Protein AF-A0A2H5QY49-F1 (afdb_monomer_lite)

pLDDT: mean 92.22, std 9.84, range [54.66, 98.81]

Foldseek 3Di:
DDDDDDWPDKDFQFAPDDADFDKAADDPVNVVDDPDDDDDDDDDDDDPPDPDPCVPPVVVVSVVQNPVCRVVQLQQFDWDADPVRGIITGSPRVGDMDIDD

Organism: Citrus unshiu (NCBI:txid55188)

Sequence (101 aa):
MSMRIQIKQSCFVKPAEDTPKKSLWISDLDLLVERTHFPTVYFYKPNNNDVSSNFFEAQVLKEALSKALVLFYPVAGRLGINENGRIEIQCNGEGVLFVEA

Structure (mmCIF, N/CA/C/O backbone):
data_AF-A0A2H5QY49-F1
#
_entry.id   AF-A0A2H5QY49-F1
#
loop_
_atom_site.group_PDB
_atom_site.id
_atom_site.type_symbol
_atom_site.label_atom_id
_atom_site.label_alt_id
_atom_site.label_comp_id
_atom_site.label_asym_id
_atom_site.label_entity_id
_atom_site.label_seq_id
_atom_site.pdbx_PDB_ins_code
_atom_site.Cartn_x
_atom_site.Cartn_y
_atom_site.Cartn_z
_atom_site.occupancy
_atom_site.B_iso_or_equiv
_atom_site.auth_seq_id
_atom_site.auth_comp_id
_atom_site.auth_asym_id
_atom_site.auth_atom_id
_atom_site.pdbx_PDB_model_num
ATOM 1 N N . MET A 1 1 ? -2.099 -10.134 -33.062 1.00 54.66 1 MET A N 1
ATOM 2 C CA . MET A 1 1 ? -0.853 -10.460 -32.333 1.00 54.66 1 MET A CA 1
ATOM 3 C C . MET A 1 1 ? -1.161 -10.409 -30.844 1.00 54.66 1 MET A C 1
ATOM 5 O O . MET A 1 1 ? -1.700 -9.402 -30.410 1.00 54.66 1 MET A O 1
ATOM 9 N N . SER A 1 2 ? -0.909 -11.477 -30.084 1.00 82.56 2 SER A N 1
ATOM 10 C CA . SER A 1 2 ? -1.099 -11.489 -28.624 1.00 82.56 2 SER A CA 1
ATOM 11 C C . SER A 1 2 ? 0.205 -11.106 -27.929 1.00 82.56 2 SER A C 1
ATOM 13 O O . SER A 1 2 ? 1.241 -11.714 -28.207 1.00 82.56 2 SER A O 1
ATOM 15 N N . MET A 1 3 ? 0.166 -10.134 -27.021 1.00 87.19 3 MET A N 1
ATOM 16 C CA . MET A 1 3 ? 1.316 -9.813 -26.175 1.00 87.19 3 MET A CA 1
ATOM 17 C C . MET A 1 3 ? 1.555 -10.959 -25.184 1.00 87.19 3 MET A C 1
ATOM 19 O O . MET A 1 3 ? 0.616 -11.420 -24.539 1.00 87.19 3 MET A O 1
ATOM 23 N N . ARG A 1 4 ? 2.798 -11.442 -25.080 1.00 93.44 4 ARG A N 1
ATOM 24 C CA . ARG A 1 4 ? 3.182 -12.494 -24.130 1.00 93.44 4 ARG A CA 1
ATOM 25 C C . ARG A 1 4 ? 3.860 -11.838 -22.928 1.00 93.44 4 ARG A C 1
ATOM 27 O O . ARG A 1 4 ? 4.949 -11.298 -23.074 1.00 93.44 4 ARG A O 1
ATOM 34 N N . ILE A 1 5 ? 3.209 -11.893 -21.770 1.00 94.62 5 ILE A N 1
ATOM 35 C CA . ILE A 1 5 ? 3.736 -11.423 -20.481 1.00 94.62 5 ILE A CA 1
ATOM 36 C C . ILE A 1 5 ? 4.025 -12.659 -19.626 1.00 94.62 5 ILE A C 1
ATOM 38 O O . ILE A 1 5 ? 3.199 -13.573 -19.591 1.00 94.62 5 ILE A O 1
ATOM 42 N N . GLN A 1 6 ? 5.175 -12.710 -18.954 1.00 96.06 6 GLN A N 1
ATOM 43 C CA . GLN A 1 6 ? 5.530 -13.801 -18.043 1.00 96.06 6 GLN A CA 1
ATOM 44 C C . GLN A 1 6 ? 5.808 -13.234 -16.659 1.00 96.06 6 GLN A C 1
ATOM 46 O O . GLN A 1 6 ? 6.716 -12.441 -16.500 1.00 96.06 6 GLN A O 1
ATOM 51 N N . ILE A 1 7 ? 5.050 -13.653 -15.649 1.00 97.00 7 ILE A N 1
ATOM 52 C CA . ILE A 1 7 ? 5.313 -13.226 -14.273 1.00 97.00 7 ILE A CA 1
ATOM 53 C C . ILE A 1 7 ? 6.593 -13.912 -13.787 1.00 97.00 7 ILE A C 1
ATOM 55 O O . ILE A 1 7 ? 6.673 -15.140 -13.794 1.00 97.00 7 ILE A O 1
ATOM 59 N N . LYS A 1 8 ? 7.572 -13.123 -13.340 1.00 95.94 8 LYS A N 1
ATOM 60 C CA . LYS A 1 8 ? 8.806 -13.617 -12.719 1.00 95.94 8 LYS A CA 1
ATOM 61 C C . LYS A 1 8 ? 8.607 -13.887 -11.234 1.00 95.94 8 LYS A C 1
ATOM 63 O O . LYS A 1 8 ? 9.006 -14.936 -10.737 1.00 95.94 8 LYS A O 1
ATOM 68 N N . GLN A 1 9 ? 7.987 -12.942 -10.524 1.00 96.69 9 GLN A N 1
ATOM 69 C CA . GLN A 1 9 ? 7.764 -13.034 -9.084 1.00 96.69 9 GLN A CA 1
ATOM 70 C C . GLN A 1 9 ? 6.534 -12.231 -8.651 1.00 96.69 9 GLN A C 1
ATOM 72 O O . GLN A 1 9 ? 6.267 -11.147 -9.164 1.00 96.69 9 GLN A O 1
ATOM 77 N N . SER A 1 10 ? 5.836 -12.726 -7.629 1.00 98.06 10 SER A N 1
ATOM 78 C CA . SER A 1 10 ? 4.837 -11.974 -6.866 1.00 98.06 10 SER A CA 1
ATOM 79 C C . SER A 1 10 ? 5.122 -12.078 -5.369 1.00 98.06 10 SER A C 1
ATOM 81 O O . SER A 1 10 ? 5.401 -13.172 -4.875 1.00 98.06 10 SER A O 1
ATOM 83 N N . CYS A 1 11 ? 5.025 -10.977 -4.631 1.00 97.81 11 CYS A N 1
ATOM 84 C CA . CYS A 1 11 ? 5.187 -10.976 -3.177 1.00 97.81 11 CYS A CA 1
ATOM 85 C C . CYS A 1 11 ? 4.360 -9.875 -2.510 1.00 97.81 11 CYS A C 1
ATOM 87 O O . CYS A 1 11 ? 4.020 -8.877 -3.143 1.00 97.81 11 CYS A O 1
ATOM 89 N N . PHE A 1 12 ? 4.086 -10.031 -1.214 1.00 98.38 12 PHE A N 1
ATOM 90 C CA . PHE A 1 12 ? 3.547 -8.944 -0.399 1.00 98.38 12 PHE A CA 1
ATOM 91 C C . PHE A 1 12 ? 4.683 -8.095 0.175 1.00 98.38 12 PHE A C 1
ATOM 93 O O . PHE A 1 12 ? 5.567 -8.619 0.853 1.00 98.38 12 PHE A O 1
ATOM 100 N N . VAL A 1 13 ? 4.646 -6.787 -0.079 1.00 98.75 13 VAL A N 1
ATOM 101 C CA . VAL A 1 13 ? 5.559 -5.799 0.508 1.00 98.75 13 VAL A CA 1
ATOM 102 C C . VAL A 1 13 ? 4.868 -5.160 1.705 1.00 98.75 13 VAL A C 1
ATOM 104 O O . VAL A 1 13 ? 3.816 -4.535 1.561 1.00 98.75 13 VAL A O 1
ATOM 107 N N . LYS A 1 14 ? 5.446 -5.341 2.892 1.00 98.69 14 LYS A N 1
ATOM 108 C CA . LYS A 1 14 ? 4.943 -4.781 4.153 1.00 98.69 14 LYS A CA 1
ATOM 109 C C . LYS A 1 14 ? 5.603 -3.429 4.458 1.00 98.69 14 LYS A C 1
ATOM 111 O O . LYS A 1 14 ? 6.658 -3.145 3.882 1.00 98.69 14 LYS A O 1
ATOM 116 N N . PRO A 1 15 ? 5.016 -2.600 5.342 1.00 98.81 15 PRO A N 1
ATOM 117 C CA . PRO A 1 15 ? 5.693 -1.417 5.868 1.00 98.81 15 PRO A CA 1
ATOM 118 C C . PRO A 1 15 ? 7.064 -1.772 6.457 1.00 98.81 15 PRO A C 1
ATOM 120 O O . PRO A 1 15 ? 7.223 -2.843 7.040 1.00 98.81 15 PRO A O 1
ATOM 123 N N . ALA A 1 16 ? 8.045 -0.885 6.284 1.00 98.62 16 ALA A N 1
ATOM 124 C CA . ALA A 1 16 ? 9.415 -1.105 6.758 1.00 98.62 16 ALA A CA 1
ATOM 125 C C . ALA A 1 16 ? 9.536 -1.062 8.291 1.00 98.62 16 ALA A C 1
ATOM 127 O O . ALA A 1 16 ? 10.481 -1.603 8.859 1.00 98.62 16 ALA A O 1
ATOM 128 N N . GLU A 1 17 ? 8.573 -0.419 8.946 1.00 98.44 17 GLU A N 1
ATOM 129 C CA . GLU A 1 17 ? 8.514 -0.198 10.387 1.00 98.44 17 GLU A CA 1
ATOM 130 C C . GLU A 1 17 ? 7.109 -0.524 10.905 1.00 98.44 17 GLU A C 1
ATOM 132 O O . GLU A 1 17 ? 6.148 -0.624 10.132 1.00 98.44 17 GLU A O 1
ATOM 137 N N . ASP A 1 18 ? 6.980 -0.671 12.224 1.00 97.69 18 ASP A N 1
ATOM 138 C CA . ASP A 1 18 ? 5.675 -0.829 12.857 1.00 97.69 18 ASP A CA 1
ATOM 139 C C . ASP A 1 18 ? 4.793 0.395 12.590 1.00 97.69 18 ASP A C 1
ATOM 141 O O . ASP A 1 18 ? 5.208 1.547 12.709 1.00 97.69 18 ASP A O 1
ATOM 145 N N . THR A 1 19 ? 3.536 0.134 12.242 1.00 98.25 19 THR A N 1
ATOM 146 C CA . THR A 1 19 ? 2.546 1.168 11.924 1.00 98.25 19 THR A CA 1
ATOM 147 C C . THR A 1 19 ? 1.364 1.102 12.891 1.00 98.25 19 THR A C 1
ATOM 149 O O . THR A 1 19 ? 1.123 0.053 13.500 1.00 98.25 19 THR A O 1
ATOM 152 N N . PRO A 1 20 ? 0.605 2.201 13.070 1.00 97.94 20 PRO A N 1
ATOM 153 C CA . PRO A 1 20 ? -0.544 2.218 13.969 1.00 97.94 20 PRO A CA 1
ATOM 154 C C . PRO A 1 20 ? -1.573 1.133 13.625 1.00 97.94 20 PRO A C 1
ATOM 156 O O . PRO A 1 20 ? -2.220 1.181 12.577 1.00 97.94 20 PRO A O 1
ATOM 159 N N . LYS A 1 21 ? -1.767 0.187 14.549 1.00 96.44 21 LYS A N 1
ATOM 160 C CA . LYS A 1 21 ? -2.768 -0.878 14.432 1.00 96.44 21 LYS A CA 1
ATOM 161 C C . LYS A 1 21 ? -4.119 -0.373 14.917 1.00 96.44 21 LYS A C 1
ATOM 163 O O . LYS A 1 21 ? -4.370 -0.314 16.118 1.00 96.44 21 LYS A O 1
ATOM 168 N N . LYS A 1 22 ? -4.968 0.035 13.979 1.00 96.38 22 LYS A N 1
ATOM 169 C CA . LYS A 1 22 ? -6.317 0.545 14.253 1.00 96.38 22 LYS A CA 1
ATOM 170 C C . LYS A 1 22 ? -7.243 0.323 13.067 1.00 96.38 22 LYS A C 1
ATOM 172 O O . LYS A 1 22 ? -6.781 0.155 11.941 1.00 96.38 22 LYS A O 1
ATOM 177 N N . SER A 1 23 ? -8.539 0.408 13.319 1.00 96.75 23 SER A N 1
ATOM 178 C CA . SER A 1 23 ? -9.520 0.569 12.255 1.00 96.75 23 SER A CA 1
ATOM 179 C C . SER A 1 23 ? -9.706 2.051 11.940 1.00 96.75 23 SER A C 1
ATOM 181 O O . SER A 1 23 ? -9.896 2.874 12.838 1.00 96.75 23 SER A O 1
ATOM 183 N N . LEU A 1 24 ? -9.620 2.406 10.662 1.00 96.75 24 LEU A N 1
ATOM 184 C CA . LEU A 1 24 ? -9.963 3.732 10.170 1.00 96.75 24 LEU A CA 1
ATOM 185 C C . LEU A 1 24 ? -11.409 3.746 9.699 1.00 96.75 24 LEU A C 1
ATOM 187 O O . LEU A 1 24 ? -11.804 2.984 8.813 1.00 96.75 24 LEU A O 1
ATOM 191 N N . TRP A 1 25 ? -12.174 4.658 10.286 1.00 95.44 25 TRP A N 1
ATOM 192 C CA . TRP A 1 25 ? -13.530 4.943 9.860 1.00 95.44 25 TRP A CA 1
ATOM 193 C C . TRP A 1 25 ? -13.523 5.574 8.466 1.00 95.44 25 TRP A C 1
ATOM 195 O O . TRP A 1 25 ? -12.778 6.518 8.208 1.00 95.44 25 TRP A O 1
ATOM 205 N N . ILE A 1 26 ? -14.363 5.045 7.582 1.00 93.88 26 ILE A N 1
ATOM 206 C CA . ILE A 1 26 ? -14.542 5.538 6.217 1.00 93.88 26 ILE A CA 1
ATOM 207 C C . ILE A 1 26 ? -15.681 6.556 6.219 1.00 93.88 26 ILE A C 1
ATOM 209 O O . ILE A 1 26 ? -16.765 6.257 6.732 1.00 93.88 26 ILE A O 1
ATOM 213 N N . SER A 1 27 ? -15.451 7.743 5.653 1.00 93.94 27 SER A N 1
ATOM 214 C CA . SER A 1 27 ? -16.460 8.804 5.594 1.00 93.94 27 SER A CA 1
ATOM 215 C C . SER A 1 27 ? -17.560 8.514 4.579 1.00 93.94 27 SER A C 1
ATOM 217 O O . SER A 1 27 ? -17.425 7.635 3.733 1.00 93.94 27 SER A O 1
ATOM 219 N N . ASP A 1 28 ? -18.683 9.231 4.655 1.00 93.50 28 ASP A N 1
ATOM 220 C CA . ASP A 1 28 ? -19.748 9.049 3.663 1.00 93.50 28 ASP A CA 1
ATOM 221 C C . ASP A 1 28 ? -19.265 9.406 2.250 1.00 93.50 28 ASP A C 1
ATOM 223 O O . ASP A 1 28 ? -19.640 8.719 1.307 1.00 93.50 28 ASP A O 1
ATOM 227 N N . LEU A 1 29 ? -18.368 10.394 2.105 1.00 94.12 29 LEU A N 1
ATOM 228 C CA . LEU A 1 29 ? -17.757 10.744 0.815 1.00 94.12 29 LEU A CA 1
ATOM 229 C C . LEU A 1 29 ? -16.913 9.602 0.245 1.00 94.12 29 LEU A C 1
ATOM 231 O O . LEU A 1 29 ? -16.992 9.321 -0.948 1.00 94.12 29 LEU A O 1
ATOM 235 N N . ASP A 1 30 ? -16.155 8.913 1.093 1.00 92.06 30 ASP A N 1
ATOM 236 C CA . ASP A 1 30 ? -15.360 7.758 0.675 1.00 92.06 30 ASP A CA 1
ATOM 237 C C . ASP A 1 30 ? -16.254 6.580 0.233 1.00 92.06 30 ASP A C 1
ATOM 239 O O . ASP A 1 30 ? -15.869 5.799 -0.635 1.00 92.06 30 ASP A O 1
ATOM 243 N N . LEU A 1 31 ? -17.469 6.457 0.791 1.00 90.19 31 LEU A N 1
ATOM 244 C CA . LEU A 1 31 ? -18.450 5.427 0.416 1.00 90.19 31 LEU A CA 1
ATOM 245 C C . LEU A 1 31 ? -19.235 5.742 -0.866 1.00 90.19 31 LEU A C 1
ATOM 247 O O . LEU A 1 31 ? -19.889 4.837 -1.390 1.00 90.19 31 LEU A O 1
ATOM 251 N N . LEU A 1 32 ? -19.203 6.988 -1.353 1.00 91.44 32 LEU A N 1
ATOM 252 C CA . LEU A 1 32 ? -19.840 7.371 -2.620 1.00 91.44 32 LEU A CA 1
ATOM 253 C C . LEU A 1 32 ? -19.071 6.849 -3.836 1.00 91.44 32 LEU A C 1
ATOM 255 O O . LEU A 1 32 ? -19.654 6.680 -4.906 1.00 91.44 32 LEU A O 1
ATOM 259 N N . VAL A 1 33 ? -17.766 6.627 -3.683 1.00 85.50 33 VAL A N 1
ATOM 260 C CA . VAL A 1 33 ? -16.908 6.125 -4.755 1.00 85.50 33 VAL A CA 1
ATOM 261 C C . VAL A 1 33 ? -17.161 4.630 -4.960 1.00 85.50 33 VAL A C 1
ATOM 263 O O . VAL A 1 33 ? -17.473 3.887 -4.025 1.00 85.50 33 VAL A O 1
ATOM 266 N N . GLU A 1 34 ? -17.036 4.173 -6.206 1.00 83.19 34 GLU A N 1
ATOM 267 C CA . GLU A 1 34 ? -17.181 2.761 -6.539 1.00 83.19 34 GLU A CA 1
ATOM 268 C C . GLU A 1 34 ? -16.180 1.905 -5.748 1.00 83.19 34 GLU A C 1
ATOM 270 O O . GLU A 1 34 ? -14.991 2.213 -5.663 1.00 83.19 34 GLU A O 1
ATOM 275 N N . ARG A 1 35 ? -16.669 0.804 -5.165 1.00 82.69 35 ARG A N 1
ATOM 276 C CA . ARG A 1 35 ? -15.892 -0.103 -4.303 1.00 82.69 35 ARG A CA 1
ATOM 277 C C . ARG A 1 35 ? -15.019 -1.049 -5.129 1.00 82.69 35 ARG A C 1
ATOM 279 O O . ARG A 1 35 ? -15.125 -2.267 -5.013 1.00 82.69 35 ARG A O 1
ATOM 286 N N . THR A 1 36 ? -14.192 -0.485 -5.995 1.00 85.81 36 THR A N 1
ATOM 287 C CA . THR A 1 36 ? -13.330 -1.215 -6.922 1.00 85.81 36 THR A CA 1
ATOM 288 C C . THR A 1 36 ? -11.914 -0.653 -6.906 1.00 85.81 36 THR A C 1
ATOM 290 O O . THR A 1 36 ? -11.645 0.415 -6.357 1.00 85.81 36 THR A O 1
ATOM 293 N N . HIS A 1 37 ? -10.982 -1.393 -7.495 1.00 87.81 37 HIS A N 1
ATOM 294 C CA . HIS A 1 37 ? -9.638 -0.892 -7.732 1.00 87.81 37 HIS A CA 1
ATOM 295 C C . HIS A 1 37 ? -9.633 -0.021 -8.993 1.00 87.81 37 HIS A C 1
ATOM 297 O O . HIS A 1 37 ? -10.227 -0.408 -9.996 1.00 87.81 37 HIS A O 1
ATOM 303 N N . PHE A 1 38 ? -8.947 1.124 -8.968 1.00 88.75 38 PHE A N 1
ATOM 304 C CA . PHE A 1 38 ? -8.798 2.002 -10.134 1.00 88.75 38 PHE A CA 1
ATOM 305 C C . PHE A 1 38 ? -7.529 1.629 -10.918 1.00 88.75 38 PHE A C 1
ATOM 307 O O . PHE A 1 38 ? -6.429 1.998 -10.497 1.00 88.75 38 PHE A O 1
ATOM 314 N N . PRO A 1 39 ? -7.629 0.894 -12.043 1.00 92.56 39 PRO A N 1
ATOM 315 C CA . PRO A 1 39 ? -6.450 0.456 -12.777 1.00 92.56 39 PRO A CA 1
ATOM 316 C C . PRO A 1 39 ? -5.787 1.638 -13.493 1.00 92.56 39 PRO A C 1
ATOM 318 O O . PRO A 1 39 ? -6.426 2.342 -14.271 1.00 92.56 39 PRO A O 1
ATOM 321 N N . THR A 1 40 ? -4.487 1.834 -13.266 1.00 95.69 40 THR A N 1
ATOM 322 C CA . THR A 1 40 ? -3.673 2.849 -13.958 1.00 95.69 40 THR A CA 1
ATOM 323 C C . THR A 1 40 ? -2.394 2.211 -14.494 1.00 95.69 40 THR A C 1
ATOM 325 O O . THR A 1 40 ? -1.805 1.356 -13.834 1.00 95.69 40 THR A O 1
ATOM 328 N N . VAL A 1 41 ? -1.959 2.618 -15.691 1.00 96.00 41 VAL A N 1
ATOM 329 C CA . VAL A 1 41 ? -0.746 2.103 -16.346 1.00 96.00 41 VAL A CA 1
ATOM 330 C C . VAL A 1 41 ? 0.177 3.264 -16.699 1.00 96.00 41 VAL A C 1
ATOM 332 O O . VAL A 1 41 ? -0.243 4.219 -17.350 1.00 96.00 41 VAL A O 1
ATOM 335 N N . TYR A 1 42 ? 1.443 3.158 -16.297 1.00 96.62 42 TYR A N 1
ATOM 336 C CA . TYR A 1 42 ? 2.491 4.134 -16.590 1.00 96.62 42 TYR A CA 1
ATOM 337 C C . TYR A 1 42 ? 3.539 3.511 -17.519 1.00 96.62 42 TYR A C 1
ATOM 339 O O . TYR A 1 42 ? 4.021 2.409 -17.261 1.00 96.62 42 TYR A O 1
ATOM 347 N N . PHE A 1 43 ? 3.905 4.220 -18.591 1.00 95.19 43 PHE A N 1
ATOM 348 C CA . PHE A 1 43 ? 4.919 3.783 -19.554 1.00 95.19 43 PHE A CA 1
ATOM 349 C C . PHE A 1 43 ? 6.170 4.651 -19.446 1.00 95.19 43 PHE A C 1
ATOM 351 O O . PHE A 1 43 ? 6.087 5.878 -19.486 1.00 95.19 43 PHE A O 1
ATOM 358 N N . TYR A 1 44 ? 7.333 4.008 -19.377 1.00 91.19 44 TYR A N 1
ATOM 359 C CA . TYR A 1 44 ? 8.627 4.671 -19.265 1.00 91.19 44 TYR A CA 1
ATOM 360 C C . TYR A 1 44 ? 9.548 4.202 -20.385 1.00 91.19 44 TYR A C 1
ATOM 362 O O . TYR A 1 44 ? 9.572 3.020 -20.728 1.00 91.19 44 TYR A O 1
ATOM 370 N N . LYS A 1 45 ? 10.314 5.131 -20.961 1.00 89.88 45 LYS A N 1
ATOM 371 C CA . LYS A 1 45 ? 11.373 4.802 -21.919 1.00 89.88 45 LYS A CA 1
ATOM 372 C C . LYS A 1 45 ? 12.687 4.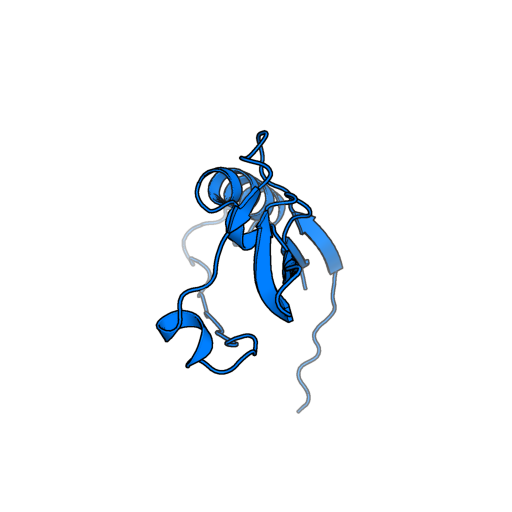586 -21.160 1.00 89.88 45 LYS A C 1
ATOM 374 O O . LYS A 1 45 ? 12.950 5.352 -20.231 1.00 89.88 45 LYS A O 1
ATOM 379 N N . PRO A 1 46 ? 13.507 3.594 -21.542 1.00 83.31 46 PRO A N 1
ATOM 380 C CA . PRO A 1 46 ? 14.850 3.459 -20.992 1.00 83.31 46 PRO A CA 1
ATOM 381 C C . PRO A 1 46 ? 15.684 4.699 -21.329 1.00 83.31 46 PRO A C 1
ATOM 383 O O . PRO A 1 46 ? 15.485 5.336 -22.368 1.00 83.31 46 PRO A O 1
ATOM 386 N N . ASN A 1 47 ? 16.605 5.062 -20.437 1.00 77.44 47 ASN A N 1
ATOM 387 C CA . ASN A 1 47 ? 17.520 6.167 -20.684 1.00 77.44 47 ASN A CA 1
ATOM 388 C C . ASN A 1 47 ? 18.652 5.685 -21.603 1.00 77.44 47 ASN A C 1
ATOM 390 O O . ASN A 1 47 ? 19.446 4.838 -21.211 1.00 77.44 47 ASN A O 1
ATOM 394 N N . ASN A 1 48 ? 18.733 6.221 -22.822 1.00 67.69 48 ASN A N 1
ATOM 395 C CA . ASN A 1 48 ? 19.683 5.761 -23.847 1.00 67.69 48 ASN A CA 1
ATOM 396 C C . ASN A 1 48 ? 21.160 6.036 -23.507 1.00 67.69 48 ASN A C 1
ATOM 398 O O . ASN A 1 48 ? 22.043 5.497 -24.168 1.00 67.69 48 ASN A O 1
ATOM 402 N N . ASN A 1 49 ? 21.424 6.886 -22.511 1.00 65.69 49 ASN A N 1
ATOM 403 C CA . ASN A 1 49 ? 22.772 7.334 -22.155 1.00 65.69 49 ASN A CA 1
ATOM 404 C C . ASN A 1 49 ? 23.332 6.646 -20.905 1.00 65.69 49 ASN A C 1
ATOM 406 O O . ASN A 1 49 ? 24.458 6.944 -20.512 1.00 65.69 49 ASN A O 1
ATOM 410 N N . ASP A 1 50 ? 22.557 5.768 -20.268 1.00 58.81 50 ASP A N 1
ATOM 411 C CA . ASP A 1 50 ? 22.959 5.114 -19.034 1.00 58.81 50 ASP A CA 1
ATOM 412 C C . ASP A 1 50 ? 23.173 3.620 -19.292 1.00 58.81 50 ASP A C 1
ATOM 414 O O . ASP A 1 50 ? 22.238 2.863 -19.540 1.00 58.81 50 ASP A O 1
ATOM 418 N N . VAL A 1 51 ? 24.441 3.208 -19.276 1.00 56.97 51 VAL A N 1
ATOM 419 C CA . VAL A 1 51 ? 24.862 1.798 -19.345 1.00 56.97 51 VAL A CA 1
ATOM 420 C C . VAL A 1 51 ? 24.565 1.088 -18.009 1.00 56.97 51 VAL A C 1
ATOM 422 O O . VAL A 1 51 ? 24.822 -0.107 -17.869 1.00 56.97 51 VAL A O 1
ATOM 425 N N . SER A 1 52 ? 24.020 1.797 -17.009 1.00 59.50 52 SER A N 1
ATOM 426 C CA . SER A 1 52 ? 23.639 1.198 -15.735 1.00 59.50 52 SER A CA 1
ATOM 427 C C . SER A 1 52 ? 22.438 0.253 -15.889 1.00 59.50 52 SER A C 1
ATOM 429 O O . SER A 1 52 ? 21.375 0.585 -16.411 1.00 59.50 52 SER A O 1
ATOM 431 N N . SER A 1 53 ? 22.616 -0.971 -15.403 1.00 63.25 53 SER A N 1
ATOM 432 C CA . SER A 1 53 ? 21.670 -2.093 -15.442 1.00 63.25 53 SER A CA 1
ATOM 433 C C . SER A 1 53 ? 20.408 -1.915 -14.583 1.00 63.25 53 SER A C 1
ATOM 435 O O . SER A 1 53 ? 19.669 -2.874 -14.379 1.00 63.25 53 SER A O 1
ATOM 437 N N . ASN A 1 54 ? 20.157 -0.719 -14.048 1.00 75.12 54 ASN A N 1
ATOM 438 C CA . ASN A 1 54 ? 19.301 -0.538 -12.871 1.00 75.12 54 ASN A CA 1
ATOM 439 C C . ASN A 1 54 ? 17.902 0.013 -13.220 1.00 75.12 54 ASN A C 1
ATOM 441 O O . ASN A 1 54 ? 17.168 0.487 -12.350 1.00 75.12 54 ASN A O 1
ATOM 445 N N . PHE A 1 55 ? 17.513 -0.029 -14.500 1.00 86.44 55 PHE A N 1
ATOM 446 C CA . PHE A 1 55 ? 16.195 0.407 -14.965 1.00 86.44 55 PHE A CA 1
ATOM 447 C C . PHE A 1 55 ? 15.089 -0.480 -14.367 1.00 86.44 55 PHE A C 1
ATOM 449 O O . PHE A 1 55 ? 14.937 -1.634 -14.758 1.00 86.44 55 PHE A O 1
ATOM 456 N N . PHE A 1 56 ? 14.318 0.074 -13.424 1.00 90.12 56 PHE A N 1
ATOM 457 C CA . PHE A 1 56 ? 13.300 -0.640 -12.636 1.00 90.12 56 PHE A CA 1
ATOM 458 C C . PHE A 1 56 ? 13.843 -1.842 -11.848 1.00 90.12 56 PHE A C 1
ATOM 460 O O . PHE A 1 56 ? 13.231 -2.909 -11.821 1.00 90.12 56 PHE A O 1
ATOM 467 N N . GLU A 1 57 ? 14.970 -1.668 -11.154 1.00 92.06 57 GLU A N 1
ATOM 468 C CA . GLU A 1 57 ? 15.467 -2.694 -10.236 1.00 92.06 57 GLU A CA 1
ATOM 469 C C . GLU A 1 57 ? 14.425 -3.022 -9.147 1.00 92.06 57 GLU A C 1
ATOM 471 O O . GLU A 1 57 ? 14.108 -2.204 -8.277 1.00 92.06 57 GLU A O 1
ATOM 476 N N . ALA A 1 58 ? 13.877 -4.240 -9.195 1.00 94.56 58 ALA A N 1
ATOM 477 C CA . ALA A 1 58 ? 12.736 -4.634 -8.372 1.00 94.56 58 ALA A CA 1
ATOM 478 C C . ALA A 1 58 ? 13.023 -4.547 -6.867 1.00 94.56 58 ALA A C 1
ATOM 480 O O . ALA A 1 58 ? 12.125 -4.215 -6.094 1.00 94.56 58 ALA A O 1
ATOM 481 N N . GLN A 1 59 ? 14.260 -4.817 -6.442 1.00 95.25 59 GLN A N 1
ATOM 482 C CA . GLN A 1 59 ? 14.646 -4.747 -5.034 1.00 95.25 59 GLN A CA 1
ATOM 483 C C . GLN A 1 59 ? 14.575 -3.310 -4.500 1.00 95.25 59 GLN A C 1
ATOM 485 O O . GLN A 1 59 ? 13.927 -3.069 -3.481 1.00 95.25 59 GLN A O 1
ATOM 490 N N . VAL A 1 60 ? 15.130 -2.347 -5.241 1.00 96.19 60 VAL A N 1
ATOM 491 C CA . VAL A 1 60 ? 15.066 -0.916 -4.900 1.00 96.19 60 VAL A CA 1
ATOM 492 C C . VAL A 1 60 ? 13.613 -0.437 -4.829 1.00 96.19 60 VAL A C 1
ATOM 494 O O . VAL A 1 60 ? 13.239 0.281 -3.901 1.00 96.19 60 VAL A O 1
ATOM 497 N N . LEU A 1 61 ? 12.763 -0.872 -5.767 1.00 97.25 61 LEU A N 1
ATOM 498 C CA . LEU A 1 61 ? 11.338 -0.523 -5.768 1.00 97.25 61 LEU A CA 1
ATOM 499 C C . LEU A 1 61 ? 10.589 -1.116 -4.570 1.00 97.25 61 LEU A C 1
ATOM 501 O O . LEU A 1 61 ? 9.794 -0.413 -3.946 1.00 97.25 61 LEU A O 1
ATOM 505 N N . LYS A 1 62 ? 10.846 -2.382 -4.217 1.00 98.25 62 LYS A N 1
ATOM 506 C CA . LYS A 1 62 ? 10.246 -3.033 -3.041 1.00 98.25 62 LYS A CA 1
ATOM 507 C C . LYS A 1 62 ? 10.654 -2.323 -1.748 1.00 98.25 62 LYS A C 1
ATOM 509 O O . LYS A 1 62 ? 9.801 -2.086 -0.896 1.00 98.25 62 LYS A O 1
ATOM 514 N N . GLU A 1 63 ? 11.920 -1.935 -1.611 1.00 98.38 63 GLU A N 1
ATOM 515 C CA . GLU A 1 63 ? 12.418 -1.191 -0.446 1.00 98.38 63 GLU A CA 1
ATOM 516 C C . GLU A 1 63 ? 11.821 0.217 -0.351 1.00 98.38 63 GLU A C 1
ATOM 518 O O . GLU A 1 63 ? 11.385 0.637 0.723 1.00 98.38 63 GLU A O 1
ATOM 523 N N . ALA A 1 64 ? 11.756 0.942 -1.471 1.00 98.44 64 ALA A N 1
ATOM 524 C CA . ALA A 1 64 ? 11.129 2.259 -1.528 1.00 98.44 64 ALA A CA 1
ATOM 525 C C . ALA A 1 64 ? 9.633 2.188 -1.184 1.00 98.44 64 ALA A C 1
ATOM 527 O O . ALA A 1 64 ? 9.139 3.000 -0.401 1.00 98.44 64 ALA A O 1
ATOM 528 N N . LEU A 1 65 ? 8.924 1.182 -1.708 1.00 98.75 65 LEU A N 1
ATOM 529 C CA . LEU A 1 65 ? 7.521 0.927 -1.394 1.00 98.75 65 LEU A CA 1
ATOM 530 C C . LEU A 1 65 ? 7.334 0.602 0.091 1.00 98.75 65 LEU A C 1
ATOM 532 O O . LEU A 1 65 ? 6.476 1.191 0.738 1.00 98.75 65 LEU A O 1
ATOM 536 N N . SER A 1 66 ? 8.170 -0.273 0.651 1.00 98.75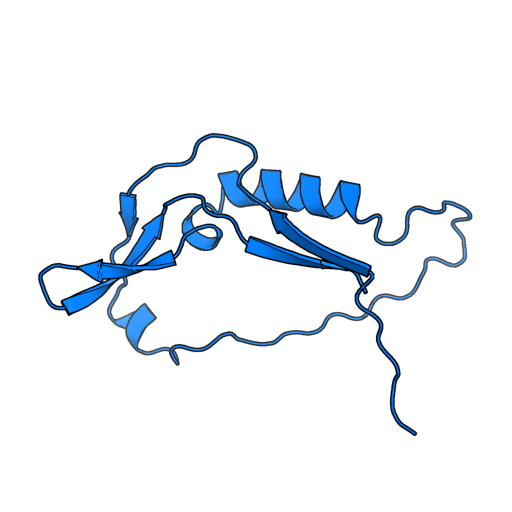 66 SER A N 1
ATOM 537 C CA . SER A 1 66 ? 8.137 -0.625 2.073 1.00 98.75 66 SER A CA 1
ATOM 538 C C . SER A 1 66 ? 8.293 0.607 2.977 1.00 98.75 66 SER A C 1
ATOM 540 O O . SER A 1 66 ? 7.525 0.776 3.926 1.00 98.75 66 SER A O 1
ATOM 542 N N . LYS A 1 67 ? 9.209 1.525 2.638 1.00 98.75 67 LYS A N 1
ATOM 543 C CA . LYS A 1 67 ? 9.385 2.808 3.343 1.00 98.75 67 LYS A CA 1
ATOM 544 C C . LYS A 1 67 ? 8.177 3.735 3.178 1.00 98.75 67 LYS A C 1
ATOM 546 O O . LYS A 1 67 ? 7.710 4.312 4.156 1.00 98.75 67 LYS A O 1
ATOM 551 N N . ALA A 1 68 ? 7.629 3.854 1.967 1.00 98.75 68 ALA A N 1
ATOM 552 C CA . ALA A 1 68 ? 6.445 4.679 1.716 1.00 98.75 68 ALA A CA 1
ATOM 553 C C . ALA A 1 68 ? 5.221 4.190 2.512 1.00 98.75 68 ALA A C 1
ATOM 555 O O . ALA A 1 68 ? 4.473 4.998 3.062 1.00 98.75 68 ALA A O 1
ATOM 556 N N . LEU A 1 69 ? 5.046 2.872 2.639 1.00 98.75 69 LEU A N 1
ATOM 557 C CA . LEU A 1 69 ? 3.948 2.267 3.395 1.00 98.75 69 LEU A CA 1
ATOM 558 C C . LEU A 1 69 ? 3.992 2.559 4.902 1.00 98.75 69 LEU A C 1
ATOM 560 O O . LEU A 1 69 ? 2.988 2.336 5.567 1.00 98.75 69 LEU A O 1
ATOM 564 N N . VAL A 1 70 ? 5.091 3.082 5.453 1.00 98.56 70 VAL A N 1
ATOM 565 C CA . VAL A 1 70 ? 5.106 3.577 6.841 1.00 98.56 70 VAL A CA 1
ATOM 566 C C . VAL A 1 70 ? 4.235 4.832 6.964 1.00 98.56 70 VAL A C 1
ATOM 568 O O . VAL A 1 70 ? 3.366 4.914 7.831 1.00 98.56 70 VAL A O 1
ATOM 571 N N . LEU A 1 71 ? 4.405 5.789 6.047 1.00 98.12 71 LEU A N 1
ATOM 572 C CA . LEU A 1 71 ? 3.622 7.030 6.015 1.00 98.12 71 LEU A CA 1
ATOM 573 C C . LEU A 1 71 ? 2.198 6.791 5.497 1.00 98.12 71 LEU A C 1
ATOM 575 O O . LEU A 1 71 ? 1.237 7.363 6.009 1.00 98.12 71 LEU A O 1
ATOM 579 N N . PHE A 1 72 ? 2.056 5.901 4.513 1.00 98.31 72 PHE A N 1
ATOM 580 C CA . PHE A 1 72 ? 0.786 5.533 3.885 1.00 98.31 72 PHE A CA 1
ATOM 581 C C . PHE A 1 72 ? 0.251 4.189 4.402 1.00 98.31 72 PHE A C 1
ATOM 583 O O . PHE A 1 72 ? -0.304 3.392 3.645 1.00 98.31 72 PHE A O 1
ATOM 590 N N . TYR A 1 73 ? 0.390 3.942 5.705 1.00 98.19 73 TYR A N 1
ATOM 591 C CA . TYR A 1 73 ? 0.021 2.681 6.357 1.00 98.19 73 TYR A CA 1
ATOM 592 C C . TYR A 1 73 ? -1.399 2.150 6.075 1.00 98.19 73 TYR A C 1
ATOM 594 O O . TYR A 1 73 ? -1.547 0.924 6.039 1.00 98.19 73 TYR A O 1
ATOM 602 N N . PRO A 1 74 ? -2.443 2.969 5.804 1.00 98.00 74 PRO A N 1
ATOM 603 C CA . PRO A 1 74 ? -3.759 2.430 5.462 1.00 98.00 74 PRO A CA 1
ATOM 604 C C . PRO A 1 74 ? -3.754 1.603 4.173 1.00 98.00 74 PRO A C 1
ATOM 606 O O . PRO A 1 74 ? -4.525 0.656 4.056 1.00 98.00 74 PRO A O 1
ATOM 609 N N . VAL A 1 75 ? -2.850 1.908 3.234 1.00 97.38 75 VAL A N 1
ATOM 610 C CA . VAL A 1 75 ? -2.712 1.190 1.956 1.00 97.38 75 VAL A CA 1
ATOM 611 C C . VAL A 1 75 ? -2.247 -0.255 2.174 1.00 97.38 75 VAL A C 1
ATOM 613 O O . VAL A 1 75 ? -2.624 -1.147 1.421 1.00 97.38 75 VAL A O 1
ATOM 616 N N . ALA A 1 76 ? -1.475 -0.509 3.234 1.00 98.31 76 ALA A N 1
ATOM 617 C CA . ALA A 1 76 ? -1.049 -1.851 3.633 1.00 98.31 76 ALA A CA 1
ATOM 618 C C . ALA A 1 76 ? -2.108 -2.614 4.455 1.00 98.31 76 ALA A C 1
ATOM 620 O O . ALA A 1 76 ? -1.819 -3.713 4.933 1.00 98.31 76 ALA A O 1
ATOM 621 N N . GLY A 1 77 ? -3.290 -2.026 4.668 1.00 97.69 77 GLY A N 1
ATOM 622 C CA . GLY A 1 77 ? -4.384 -2.606 5.441 1.00 97.69 77 GLY A CA 1
ATOM 623 C C . GLY A 1 77 ? -5.291 -3.544 4.641 1.00 97.69 77 GLY A C 1
ATOM 624 O O . GLY A 1 77 ? -4.969 -3.990 3.536 1.00 97.69 77 GLY A O 1
ATOM 625 N N . ARG A 1 78 ? -6.464 -3.836 5.206 1.00 97.06 78 ARG A N 1
ATOM 626 C CA . ARG A 1 78 ? -7.543 -4.609 4.573 1.00 97.06 78 ARG A CA 1
ATOM 627 C C . ARG A 1 78 ? -8.886 -3.925 4.764 1.00 97.06 78 ARG A C 1
ATOM 629 O O . ARG A 1 78 ? -9.070 -3.163 5.709 1.00 97.06 78 ARG A O 1
ATOM 636 N N . LEU A 1 79 ? -9.832 -4.223 3.878 1.00 95.31 79 LEU A N 1
ATOM 637 C CA . LEU A 1 79 ? -11.227 -3.867 4.112 1.00 95.31 79 LEU A CA 1
ATOM 638 C C . LEU A 1 79 ? -11.778 -4.732 5.245 1.00 95.31 79 LEU A C 1
ATOM 640 O O . LEU A 1 79 ? -11.652 -5.955 5.216 1.00 95.31 79 LEU A O 1
ATOM 644 N N . GLY A 1 80 ? -12.384 -4.077 6.225 1.00 94.06 80 GLY A N 1
ATOM 645 C CA . GLY A 1 80 ? -13.117 -4.695 7.318 1.00 94.06 80 GLY A CA 1
ATOM 646 C C . GLY A 1 80 ? -14.551 -4.188 7.370 1.00 94.06 80 GLY A C 1
ATOM 647 O O . GLY A 1 80 ? -14.942 -3.282 6.630 1.00 94.06 80 GLY A O 1
ATOM 648 N N . ILE A 1 81 ? -15.334 -4.778 8.265 1.00 94.38 81 ILE A N 1
ATOM 649 C CA . ILE A 1 81 ? -16.693 -4.348 8.582 1.00 94.38 81 ILE A CA 1
ATOM 650 C C . ILE A 1 81 ? -16.772 -4.223 10.100 1.00 94.38 81 ILE A C 1
ATOM 652 O O . ILE A 1 81 ? -16.396 -5.156 10.809 1.00 94.38 81 ILE A O 1
ATOM 656 N N . ASN A 1 82 ? -17.233 -3.075 10.589 1.00 91.62 82 ASN A N 1
ATOM 657 C CA . ASN A 1 82 ? -17.403 -2.841 12.019 1.00 91.62 82 ASN A CA 1
ATOM 658 C C . ASN A 1 82 ? -18.714 -3.442 12.556 1.00 91.62 82 ASN A C 1
ATOM 660 O O . ASN A 1 82 ? -19.542 -3.953 11.803 1.00 91.62 82 ASN A O 1
ATOM 664 N N . GLU A 1 83 ? -18.934 -3.338 13.868 1.00 92.75 83 GLU A N 1
ATOM 665 C CA . GLU A 1 83 ? -20.116 -3.886 14.557 1.00 92.75 83 GLU A CA 1
ATOM 666 C C . GLU A 1 83 ? -21.454 -3.352 14.013 1.00 92.75 83 GLU A C 1
ATOM 668 O O . GLU A 1 83 ? -22.469 -4.042 14.064 1.00 92.75 83 GLU A O 1
ATOM 673 N N . ASN A 1 84 ? -21.448 -2.153 13.426 1.00 92.12 84 ASN A N 1
ATOM 674 C CA . ASN A 1 84 ? -22.624 -1.522 12.825 1.00 92.12 84 ASN A CA 1
ATOM 675 C C . ASN A 1 84 ? -22.813 -1.896 11.342 1.00 92.12 84 ASN A C 1
ATOM 677 O O . ASN A 1 84 ? -23.652 -1.307 10.661 1.00 92.12 84 ASN A O 1
ATOM 681 N N . GLY A 1 85 ? -22.012 -2.821 10.805 1.00 91.69 85 GLY A N 1
ATOM 682 C CA . GLY A 1 85 ? -22.065 -3.228 9.401 1.00 91.69 85 GLY A CA 1
ATOM 683 C C . GLY A 1 85 ? -21.430 -2.228 8.427 1.00 91.69 85 GLY A C 1
ATOM 684 O O . GLY A 1 85 ? -21.576 -2.379 7.212 1.00 91.69 85 GLY A O 1
ATOM 685 N N . ARG A 1 86 ? -20.727 -1.201 8.922 1.00 92.44 86 ARG A N 1
ATOM 686 C CA . ARG A 1 86 ? -20.075 -0.182 8.085 1.00 92.44 86 ARG A CA 1
ATOM 687 C C . ARG A 1 86 ? -18.663 -0.623 7.707 1.00 92.44 86 ARG A C 1
ATOM 689 O O . ARG A 1 86 ? -17.930 -1.151 8.540 1.00 92.44 86 ARG A O 1
ATOM 696 N N . ILE A 1 87 ? -18.281 -0.367 6.455 1.00 94.06 87 ILE A N 1
ATOM 697 C CA . ILE A 1 87 ? -16.931 -0.652 5.953 1.00 94.06 87 ILE A CA 1
ATOM 698 C C . ILE A 1 87 ? -15.914 0.245 6.666 1.00 94.06 87 ILE A C 1
ATOM 700 O O . ILE A 1 87 ? -16.146 1.440 6.862 1.00 94.06 87 ILE A O 1
ATOM 704 N N . GLU A 1 88 ? -14.778 -0.341 7.016 1.00 95.88 88 GLU A N 1
ATOM 705 C CA . GLU A 1 88 ? -13.619 0.329 7.597 1.00 95.88 88 GLU A CA 1
ATOM 706 C C . GLU A 1 88 ? -12.322 -0.167 6.949 1.00 95.88 88 GLU A C 1
ATOM 708 O O . GLU A 1 88 ? -12.301 -1.207 6.285 1.00 95.88 88 GLU A O 1
ATOM 713 N N . ILE A 1 89 ? -11.224 0.562 7.153 1.00 96.88 89 ILE A N 1
ATOM 714 C CA . ILE A 1 89 ? -9.888 0.075 6.795 1.00 96.88 89 ILE A CA 1
ATOM 715 C C . ILE A 1 89 ? -9.227 -0.455 8.059 1.00 96.88 89 ILE A C 1
ATOM 717 O O . ILE A 1 89 ? -8.874 0.312 8.953 1.00 96.88 89 ILE A O 1
ATOM 721 N N . GLN A 1 90 ? -9.016 -1.762 8.122 1.00 97.88 90 GLN A N 1
ATOM 722 C CA . GLN A 1 90 ? -8.221 -2.392 9.165 1.00 97.88 90 GLN A CA 1
ATOM 723 C C . GLN A 1 90 ? -6.743 -2.189 8.838 1.00 97.88 90 GLN A C 1
ATOM 725 O O . GLN A 1 90 ? -6.186 -2.853 7.960 1.00 97.88 90 GLN A O 1
ATOM 730 N N . CYS A 1 91 ? -6.089 -1.259 9.531 1.00 98.19 91 CYS A N 1
ATOM 731 C CA . CYS A 1 91 ? -4.658 -1.010 9.396 1.00 98.19 91 CYS A CA 1
ATOM 732 C C . CYS A 1 91 ? -3.863 -2.118 10.104 1.00 98.19 91 CYS A C 1
ATOM 734 O O . CYS A 1 91 ? -3.361 -1.937 11.210 1.00 98.19 91 CYS A O 1
ATOM 736 N N . ASN A 1 92 ? -3.788 -3.292 9.474 1.00 97.81 92 ASN A N 1
ATOM 737 C CA . ASN A 1 92 ? -3.137 -4.495 10.003 1.00 97.81 92 ASN A CA 1
ATOM 738 C C . ASN A 1 92 ? -1.701 -4.708 9.483 1.00 97.81 92 ASN A C 1
ATOM 740 O O . ASN A 1 92 ? -1.019 -5.624 9.939 1.00 97.81 92 ASN A O 1
ATOM 744 N N . GLY A 1 93 ? -1.234 -3.867 8.552 1.00 97.88 93 GLY A N 1
ATOM 745 C CA . GLY A 1 93 ? 0.129 -3.922 8.021 1.00 97.88 93 GLY A CA 1
ATOM 746 C C . GLY A 1 93 ? 0.441 -5.194 7.225 1.00 97.88 93 GLY A C 1
ATOM 747 O O . GLY A 1 93 ? 1.608 -5.560 7.086 1.00 97.88 93 GLY A O 1
ATOM 748 N N . GLU A 1 94 ? -0.572 -5.890 6.698 1.00 98.12 94 GLU A N 1
ATOM 749 C CA . GLU A 1 94 ? -0.372 -7.108 5.901 1.00 98.12 94 GLU A CA 1
ATOM 750 C C . GLU A 1 94 ? 0.343 -6.855 4.568 1.00 98.12 94 GLU A C 1
ATOM 752 O O . GLU A 1 94 ? 0.867 -7.791 3.959 1.00 98.12 94 GLU A O 1
ATOM 757 N N . GLY A 1 95 ? 0.413 -5.594 4.142 1.00 98.12 95 GLY A N 1
ATOM 758 C CA . GLY A 1 95 ? 1.182 -5.162 2.986 1.00 98.12 95 GLY A CA 1
ATOM 759 C C . GLY A 1 95 ? 0.388 -5.192 1.687 1.00 98.12 95 GLY A C 1
ATOM 760 O O . GLY A 1 95 ? -0.805 -5.512 1.657 1.00 98.12 95 GLY A O 1
ATOM 761 N N . VAL A 1 96 ? 1.082 -4.852 0.605 1.00 98.31 96 VAL A N 1
ATOM 762 C CA . VAL A 1 96 ? 0.525 -4.713 -0.747 1.00 98.31 96 VAL A CA 1
ATOM 763 C C . VAL A 1 96 ? 1.149 -5.723 -1.700 1.00 98.31 96 VAL A C 1
ATOM 765 O O . VAL A 1 96 ? 2.308 -6.102 -1.538 1.00 98.31 96 VAL A O 1
ATOM 768 N N . LEU A 1 97 ? 0.392 -6.152 -2.707 1.00 98.38 97 LEU A N 1
ATOM 769 C CA . LEU A 1 97 ? 0.898 -7.044 -3.745 1.00 98.38 97 LEU A CA 1
ATOM 770 C C . LEU A 1 97 ? 1.854 -6.286 -4.681 1.00 98.38 97 LEU A C 1
ATOM 772 O O . LEU A 1 97 ? 1.475 -5.285 -5.282 1.00 98.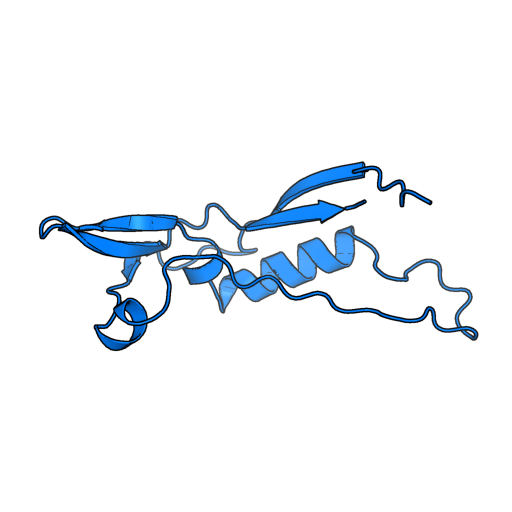38 97 LEU A O 1
ATOM 776 N N . PHE A 1 98 ? 3.071 -6.802 -4.838 1.00 98.44 98 PHE A N 1
ATOM 777 C CA . PHE A 1 98 ? 4.045 -6.374 -5.839 1.00 98.44 98 PHE A CA 1
ATOM 778 C C . PHE A 1 98 ? 4.293 -7.527 -6.815 1.00 98.44 98 PHE A C 1
ATOM 780 O O . PHE A 1 98 ? 4.571 -8.651 -6.386 1.00 98.44 98 PHE A O 1
ATOM 787 N N . VAL A 1 99 ? 4.206 -7.253 -8.117 1.00 98.06 99 VAL A N 1
ATOM 788 C CA . VAL A 1 99 ? 4.409 -8.241 -9.186 1.00 98.06 99 VAL A CA 1
ATOM 789 C C . VAL A 1 99 ? 5.478 -7.737 -10.146 1.00 98.06 99 VAL A C 1
ATOM 791 O O . VAL A 1 99 ? 5.388 -6.622 -10.648 1.00 98.06 99 VAL A O 1
ATOM 794 N N . GLU A 1 100 ? 6.469 -8.581 -10.409 1.00 96.44 100 GLU A N 1
ATOM 795 C CA . GLU A 1 100 ? 7.478 -8.391 -11.447 1.00 96.44 100 GLU A CA 1
ATOM 796 C C . GLU A 1 100 ? 7.191 -9.355 -12.605 1.00 96.44 100 GLU A C 1
ATOM 798 O O . GLU A 1 100 ? 6.964 -10.549 -12.378 1.00 96.44 100 GLU A O 1
ATOM 803 N N . ALA A 1 101 ? 7.210 -8.843 -13.836 1.00 94.06 101 ALA A N 1
ATOM 804 C CA . ALA A 1 101 ? 6.959 -9.584 -15.071 1.00 94.06 101 ALA A CA 1
ATOM 805 C C . ALA A 1 101 ? 7.982 -9.222 -16.160 1.00 94.06 101 ALA A C 1
ATOM 807 O O . ALA A 1 101 ? 8.579 -8.127 -16.062 1.00 94.06 101 ALA A O 1
#

Radius of gyration: 17.54 Å; chains: 1; bounding box: 48×24×47 Å

Secondary structure (DSSP, 8-state):
--------EEEEEPPSS-----EEEPPHHHHHS-SS-----------TT---S-TT-HHHHHHHHHHHHHHTGGGGSEEEE-TTS-EEEE-----EEEEE-

InterPro domains:
  IPR023213 Chloramphenicol acetyltransferase-like domain superfamily [G3DSA:3.30.559.10] (1-101)
  IPR050317 Plant and Fungal Acyltransferase [PTHR31642] (9-101)

=== Feature glossary ===
Legend for the data blocks above and below:

— What the protein is —

The amino-acid sequence is the protein's primary structure: the linear order of residues from the N-terminus to the C-terminus, written in one-letter code. Everything else here — the 3D coordinates, the secondary structure, the domain annotations — is ultimately a consequence of this string.

Database cross-references. InterPro integrates a dozen domain/family signature databases into unified entries with residue-range hits. GO terms attach function/process/location labels with evidence codes. CATH codes position the fold in a four-level structural taxonomy. Organism is the NCBI-taxonomy species name.

— Where its atoms are —

The mmCIF block holds the 3D Cartesian coordinates of each backbone atom (N, Cα, C,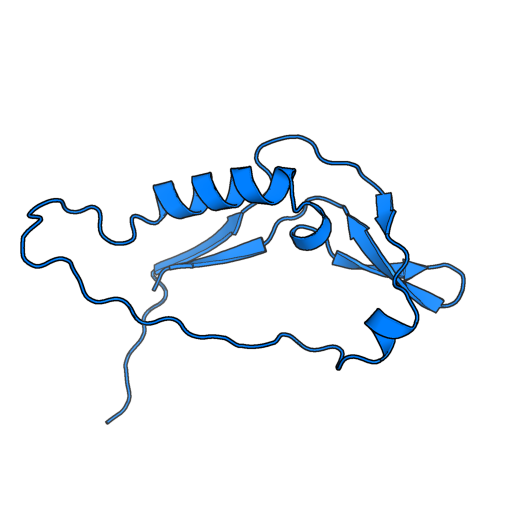 O) in ångströms. mmCIF is the PDB's canonical archive format — a tagged-loop text representation of the atomic model.

The six renders are orthographic views along the three Cartesian axes in both directions. Representation (cartoon, sticks, or surface) and color scheme (sequence-rainbow or by-chain) vary across proteins so the training set covers all the common visualization conventions.

— Local backbone conformation —

Secondary structure is the local, repeating backbone conformation. DSSP classifies it into eight states by reading the hydrogen-bond network: three helix types (H, G, I), two β types (E, B), two non-regular types (T, S), and unstructured coil (-).

SS3 is a coarse helix/strand/coil call (letters a/b/c) made by the P-SEA algorithm from inter-Cα distances and dihedrals. It is less detailed than DSSP but needs only Cα positions.

Backbone dihedral angles. Every residue except chain termini has a φ (preceding-C → N → Cα → C) and a ψ (N → Cα → C → next-N). They are reported in degrees following the IUPAC sign convention. Secondary structure is essentially a statement about which (φ, ψ) basin each residue occupies.

— Global shape and packing —

The geometric summary reports three shape descriptors. Rg (radius of gyration) measures how spread out the Cα atoms are about their centre of mass; compact globular proteins have small Rg, elongated or unfolded ones large. Cα contacts (<8 Å, |i−j|>4) count long-range residue pairs in spatial proximity — high for tightly packed folds, near zero for rods or random coil. The bounding-box extents give the protein's footprint along x, y, z in Å.

Solvent accessibility: the surface area of each residue that a 1.4 Å water probe can touch, in Å². When only backbone atoms are present the absolute values are lower than full-atom SASA (side chains contribute most of the area) and are flagged as backbone-only.

Plot images: a contact map (which residues are close in 3D, as an N×N binary image), a Ramachandran scatter (backbone torsion angles, revealing secondary-structure composition at a glance), and — for AlphaFold structures — a PAE heatmap (pairwise prediction confidence).

— Structural neighborhood —

Foldseek's 3Di representation compresses backbone geometry into a per-residue letter drawn from a learned twenty-state alphabet. It captures the tertiary interaction pattern around each residue — which residues are packed against it in space, regardless of where they are in sequence.

Structural nearest neighbors (via Foldseek easy-search vs the PDB). Reported per hit: target PDB id, E-value, and alignment TM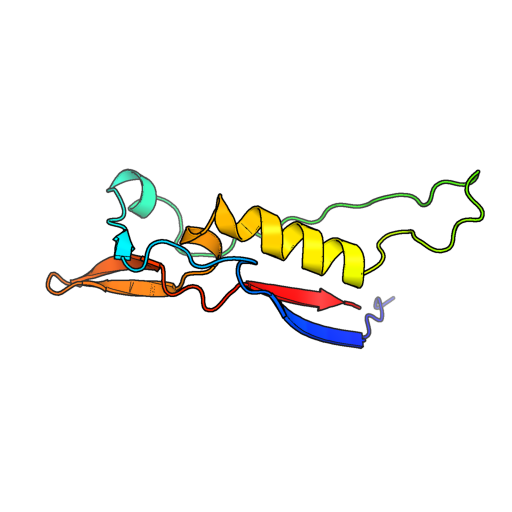-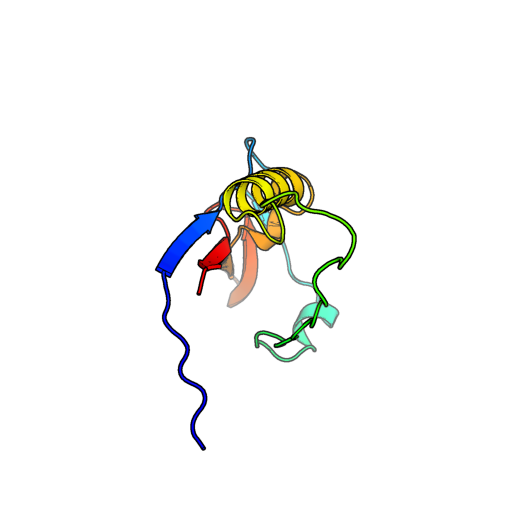score. A TM-score above ~0.5 is the conventional threshold for 'same fold'.

— Confidence and disorder —

pLDDT (predicted Local Distance Difference Test) is AlphaFold's per-residue confidence score, ranging from 0 to 100. Values above 90 indicate high confidence (typically well-packed cores); 70–90 is confident; 50–70 low confidence; below 50 usually means the region is disordered or the prediction is unreliable there. AlphaFold stores pLDDT in the mmCIF B-factor column.

For experimental (PDB) structures, the B-factor (temperature factor) quantifies the positional spread of each atom in the crystal — a combination of thermal vibration and static disorder — in units of Å². High B-factors mark flexible loops or poorly resolved regions; low B-factors mark the rigid, well-ordered core.

Predicted Aligned Error (PAE) is an AlphaFold confidence matrix: entry (i, j) is the expected error in the position of residue j, in ångströms, when the prediction is superimposed on the true structure at residue i. Low PAE within a block of residues means that block is internally rigid and well-predicted; high PAE between two blocks means their relative placement is uncertain even if each block individually is confident.